Protein AF-A0A848TJ19-F1 (afdb_monomer)

Sequence (74 aa):
DDRWTRQMA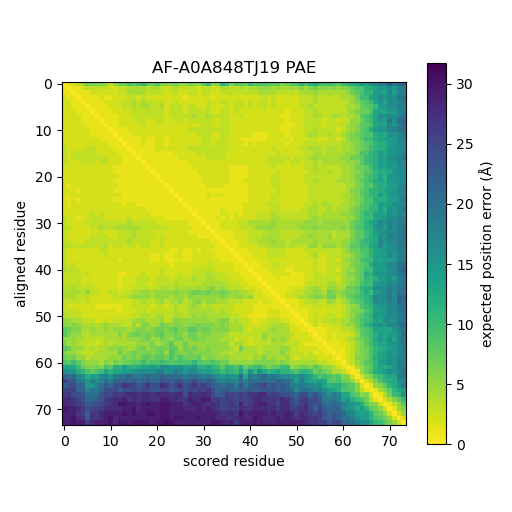EAELIEDEAVADDRLLFAMTQPDIVVGPYLADAEPSAHGPAPTHFREIFRTRGPSNYPHGKQAGE

Solvent-accessible surface area (backbone atoms only — not comparable to full-atom values): 5042 Å² total; per-residue (Å²): 134,93,70,89,74,84,52,59,38,76,48,86,81,74,90,48,68,71,59,46,51,53,51,51,54,57,49,62,74,36,68,93,80,48,80,84,79,78,91,74,67,62,43,86,48,101,72,34,34,40,59,71,46,72,70,50,53,49,55,68,70,47,78,88,78,61,92,77,80,70,77,79,78,134

Foldseek 3Di:
DPDDDLAQLPDDDDPDPVVVVVVQVVVVVCCVPDDDDDDFDWDQDPSHTDGPDPVVVVPSVPPPPDPPVDDPDD

pLDDT: mean 87.13, std 14.81, range [37.88, 98.31]

Structure (mmCIF, N/CA/C/O backbone):
data_AF-A0A848TJ19-F1
#
_entry.id   AF-A0A848TJ19-F1
#
loop_
_atom_site.group_PDB
_atom_site.id
_atom_site.type_symbol
_atom_site.label_atom_id
_atom_site.label_alt_id
_atom_site.label_comp_id
_atom_site.label_asym_id
_atom_site.label_entity_id
_atom_site.label_seq_id
_atom_site.pdbx_PDB_ins_code
_atom_site.Cartn_x
_atom_site.Cartn_y
_atom_site.Cartn_z
_atom_site.occupancy
_atom_site.B_iso_or_equiv
_atom_site.auth_seq_id
_atom_site.auth_comp_id
_atom_site.auth_asym_id
_atom_site.auth_atom_id
_atom_site.pdbx_PDB_model_num
ATOM 1 N N . ASP A 1 1 ? -5.589 -12.722 -1.913 1.00 89.38 1 ASP A N 1
ATOM 2 C CA . ASP A 1 1 ? -6.392 -13.457 -0.907 1.00 89.38 1 ASP A CA 1
ATOM 3 C C . ASP A 1 1 ? -7.054 -12.492 0.084 1.00 89.38 1 ASP A C 1
ATOM 5 O O . ASP A 1 1 ? -7.454 -12.915 1.162 1.00 89.38 1 ASP A O 1
ATOM 9 N N . ASP A 1 2 ? -7.176 -11.213 -0.297 1.00 92.56 2 ASP A N 1
ATOM 10 C CA . ASP A 1 2 ? -7.807 -10.117 0.444 1.00 92.56 2 ASP A CA 1
ATOM 11 C C . ASP A 1 2 ? -7.368 -9.964 1.909 1.00 92.56 2 ASP A C 1
ATOM 13 O O . ASP A 1 2 ? -8.060 -9.352 2.721 1.00 92.56 2 ASP A O 1
ATOM 17 N N . ARG A 1 3 ? -6.189 -10.492 2.257 1.00 94.38 3 ARG A N 1
ATOM 18 C CA . ARG A 1 3 ? -5.594 -10.331 3.582 1.00 94.38 3 ARG A CA 1
ATOM 19 C C . ARG A 1 3 ? 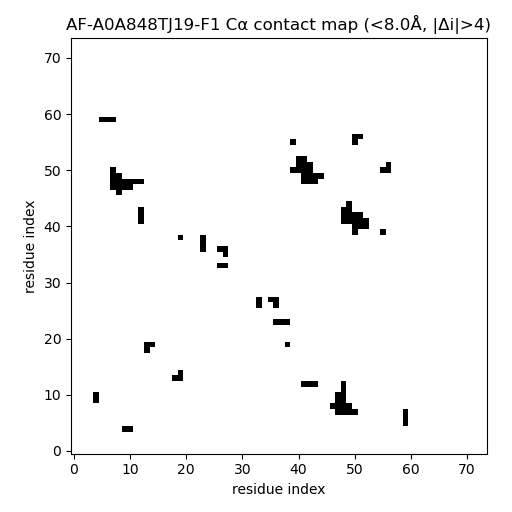-4.704 -9.099 3.615 1.00 94.38 3 ARG A C 1
ATOM 21 O O . ARG A 1 3 ? -3.943 -8.830 2.691 1.00 94.38 3 ARG A O 1
ATOM 28 N N . TRP A 1 4 ? -4.716 -8.416 4.752 1.00 94.00 4 TRP A N 1
ATOM 29 C CA . TRP A 1 4 ? -3.711 -7.409 5.065 1.00 94.00 4 TRP A CA 1
ATOM 30 C C . TRP A 1 4 ? -2.399 -8.066 5.492 1.00 94.00 4 TRP A C 1
ATOM 32 O O . TRP A 1 4 ? -2.382 -9.052 6.232 1.00 94.00 4 TRP A O 1
ATOM 42 N N . THR A 1 5 ? -1.289 -7.476 5.069 1.00 91.81 5 THR A N 1
ATOM 43 C CA . THR A 1 5 ? 0.067 -7.896 5.429 1.00 91.81 5 THR A CA 1
ATOM 44 C C . THR A 1 5 ? 0.896 -6.679 5.817 1.00 91.81 5 THR A C 1
ATOM 46 O O . THR A 1 5 ? 0.639 -5.558 5.385 1.00 91.81 5 THR A O 1
ATOM 49 N N . ARG A 1 6 ? 1.907 -6.900 6.659 1.00 89.38 6 ARG A N 1
ATOM 50 C CA . ARG A 1 6 ? 2.928 -5.884 6.964 1.00 89.38 6 ARG A CA 1
ATOM 51 C C . ARG A 1 6 ? 4.088 -5.923 5.968 1.00 89.38 6 ARG A C 1
ATOM 53 O O . ARG A 1 6 ? 4.938 -5.040 5.995 1.00 89.38 6 ARG A O 1
ATOM 60 N N . GLN A 1 7 ? 4.155 -6.960 5.136 1.00 90.69 7 GLN A N 1
ATOM 61 C CA . GLN A 1 7 ? 5.241 -7.180 4.192 1.00 90.69 7 GLN A CA 1
ATOM 62 C C . GLN A 1 7 ? 4.832 -6.650 2.820 1.00 90.69 7 GLN A C 1
ATOM 64 O O . GLN A 1 7 ? 4.034 -7.273 2.132 1.00 90.69 7 GLN A O 1
ATOM 69 N N . MET A 1 8 ? 5.401 -5.518 2.400 1.00 90.75 8 MET A N 1
ATOM 70 C CA . MET A 1 8 ? 5.086 -4.917 1.093 1.00 90.75 8 MET A CA 1
ATOM 71 C C . MET A 1 8 ? 5.352 -5.864 -0.090 1.00 90.75 8 MET A C 1
ATOM 73 O O . MET A 1 8 ? 4.627 -5.833 -1.073 1.00 90.75 8 MET A O 1
ATOM 77 N N . ALA A 1 9 ? 6.338 -6.751 0.043 1.00 93.94 9 ALA A N 1
ATOM 78 C CA . ALA A 1 9 ? 6.655 -7.800 -0.925 1.00 93.94 9 ALA A CA 1
ATOM 79 C C . ALA A 1 9 ? 5.481 -8.755 -1.231 1.00 93.94 9 ALA A C 1
ATOM 81 O O . ALA A 1 9 ? 5.432 -9.353 -2.301 1.00 93.94 9 ALA A O 1
ATOM 82 N N . GLU A 1 10 ? 4.536 -8.904 -0.302 1.00 94.62 10 GLU A N 1
ATOM 83 C CA . GLU A 1 10 ? 3.342 -9.741 -0.464 1.00 94.62 10 GLU A CA 1
ATOM 84 C C . GLU A 1 10 ? 2.134 -8.948 -0.992 1.00 94.62 10 GLU A C 1
ATOM 86 O O . GLU A 1 10 ? 1.061 -9.523 -1.177 1.00 94.62 10 GLU A O 1
ATOM 91 N N . ALA A 1 11 ? 2.277 -7.634 -1.193 1.00 94.12 11 ALA A N 1
ATOM 92 C CA . ALA A 1 11 ? 1.200 -6.793 -1.690 1.00 94.12 11 ALA A CA 1
ATOM 93 C C . ALA A 1 11 ? 0.852 -7.128 -3.147 1.00 94.12 11 ALA A C 1
ATOM 95 O O . ALA A 1 11 ? 1.656 -7.662 -3.911 1.00 94.12 11 ALA A O 1
ATOM 96 N N . GLU A 1 12 ? -0.364 -6.770 -3.541 1.00 95.00 12 GLU A N 1
ATOM 97 C CA . GLU A 1 12 ? -0.776 -6.786 -4.938 1.00 95.00 12 GLU A CA 1
ATOM 98 C C . GLU A 1 12 ? -0.176 -5.573 -5.659 1.00 95.00 12 GLU A C 1
ATOM 100 O O . GLU A 1 12 ? -0.353 -4.437 -5.216 1.00 95.00 12 GLU A O 1
ATOM 105 N N . LEU A 1 13 ? 0.538 -5.810 -6.763 1.00 96.25 13 LEU A N 1
ATOM 106 C CA . LEU A 1 13 ? 0.938 -4.747 -7.682 1.00 96.25 13 LEU A CA 1
ATOM 107 C C . LEU A 1 13 ? -0.186 -4.537 -8.690 1.00 96.25 13 LEU A C 1
ATOM 109 O O . LEU A 1 13 ? -0.532 -5.458 -9.429 1.00 96.25 13 LEU A O 1
ATOM 113 N N . ILE A 1 14 ? -0.745 -3.332 -8.701 1.00 97.12 14 ILE A N 1
ATOM 114 C CA . ILE A 1 14 ? -1.867 -2.967 -9.558 1.00 97.12 14 ILE A CA 1
ATOM 115 C C . ILE A 1 14 ? -1.357 -1.979 -10.605 1.00 97.12 14 ILE A C 1
ATOM 117 O O . ILE A 1 14 ? -0.849 -0.919 -10.254 1.00 97.12 14 ILE A O 1
ATOM 121 N N . GLU A 1 15 ? -1.483 -2.340 -11.880 1.00 96.31 15 GLU A N 1
ATOM 122 C CA . GLU A 1 15 ? -1.045 -1.510 -13.017 1.00 96.31 15 GLU A CA 1
ATOM 123 C C . GLU A 1 15 ? -2.220 -0.823 -13.738 1.00 96.31 15 GLU A C 1
ATOM 125 O O . GLU A 1 15 ? -2.008 0.060 -14.566 1.00 96.31 15 GLU A O 1
ATOM 130 N N . ASP A 1 16 ? -3.456 -1.219 -13.421 1.00 97.88 16 ASP A N 1
ATOM 131 C CA . ASP A 1 16 ? -4.685 -0.647 -13.972 1.00 97.88 16 ASP A CA 1
ATOM 132 C C . ASP A 1 16 ? -5.332 0.306 -12.954 1.00 97.88 16 ASP A C 1
ATOM 134 O O . ASP A 1 16 ? -5.620 -0.078 -11.819 1.00 97.88 16 ASP A O 1
ATOM 138 N N . GLU A 1 17 ? -5.558 1.554 -13.363 1.00 97.06 17 GLU A N 1
ATOM 139 C CA . GLU A 1 17 ? -6.104 2.613 -12.506 1.00 97.06 17 GLU A CA 1
ATOM 140 C C . GLU A 1 17 ? -7.512 2.285 -11.985 1.00 97.06 17 GLU A C 1
ATOM 142 O O . GLU A 1 17 ? -7.784 2.479 -10.802 1.00 97.06 17 GLU A O 1
ATOM 147 N N . ALA A 1 18 ? -8.385 1.711 -12.819 1.00 98.00 18 ALA A N 1
ATOM 148 C CA . ALA A 1 18 ? -9.740 1.361 -12.399 1.00 98.00 18 ALA A CA 1
ATOM 149 C C . ALA A 1 18 ? -9.720 0.242 -11.347 1.00 98.00 18 ALA A C 1
ATOM 151 O O . ALA A 1 18 ? -10.465 0.285 -10.368 1.00 98.00 18 ALA A O 1
ATOM 152 N N . VAL A 1 19 ? -8.814 -0.729 -11.500 1.00 98.06 19 VAL A N 1
ATOM 153 C CA . VAL A 1 19 ? -8.604 -1.774 -10.487 1.00 98.06 19 VAL A CA 1
ATOM 154 C C . VAL A 1 19 ? -8.055 -1.175 -9.189 1.00 98.06 19 VAL A C 1
ATOM 156 O O . VAL A 1 19 ? -8.444 -1.606 -8.103 1.00 98.06 19 VAL A O 1
ATOM 159 N N . ALA A 1 20 ? -7.170 -0.179 -9.272 1.00 97.75 20 ALA A N 1
ATOM 160 C CA . ALA A 1 20 ? -6.604 0.476 -8.096 1.00 97.75 20 ALA A CA 1
ATOM 161 C C . ALA A 1 20 ? -7.679 1.223 -7.292 1.00 97.75 20 ALA A C 1
ATOM 163 O O . ALA A 1 20 ? -7.723 1.100 -6.063 1.00 97.75 20 ALA A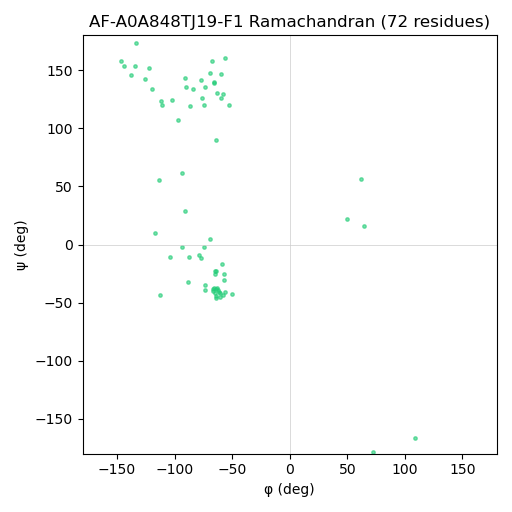 O 1
ATOM 164 N N . ASP A 1 21 ? -8.584 1.919 -7.978 1.00 98.31 21 ASP A N 1
ATOM 165 C CA . ASP A 1 21 ? -9.721 2.605 -7.363 1.00 98.31 21 ASP A CA 1
ATOM 166 C C . ASP A 1 21 ? -10.691 1.625 -6.689 1.00 98.31 21 ASP A C 1
ATOM 168 O O . ASP A 1 21 ? -11.06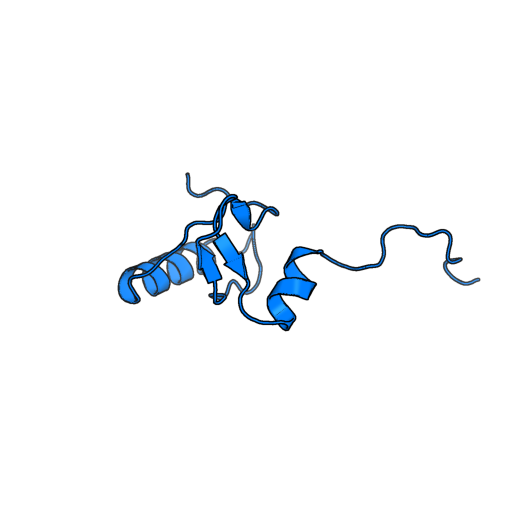4 1.822 -5.528 1.00 98.31 21 ASP A O 1
ATOM 172 N N . ASP A 1 22 ? -11.043 0.526 -7.363 1.00 98.12 22 ASP A N 1
ATOM 173 C CA . ASP A 1 22 ? -11.900 -0.520 -6.793 1.00 98.12 22 ASP A CA 1
ATOM 174 C C . ASP A 1 22 ? -11.270 -1.140 -5.535 1.00 98.12 22 ASP A C 1
ATOM 176 O O . ASP A 1 22 ? -11.941 -1.357 -4.518 1.00 98.12 22 ASP A O 1
ATOM 180 N N . ARG A 1 23 ? -9.954 -1.385 -5.565 1.00 97.50 23 ARG A N 1
ATOM 181 C CA . ARG A 1 23 ? -9.199 -1.912 -4.420 1.00 97.50 23 ARG A CA 1
ATOM 182 C C . ARG A 1 23 ? -9.142 -0.921 -3.264 1.00 97.50 23 ARG A C 1
ATOM 184 O O . ARG A 1 23 ? -9.298 -1.331 -2.110 1.00 97.50 23 ARG A O 1
ATOM 191 N N . LEU A 1 24 ? -8.970 0.369 -3.547 1.00 97.81 24 LEU A N 1
ATOM 192 C CA . LEU A 1 24 ? -9.010 1.415 -2.530 1.00 97.81 24 LEU A CA 1
ATOM 193 C C . LEU A 1 24 ? -10.401 1.512 -1.890 1.00 97.81 24 LEU A C 1
ATOM 195 O O . LEU A 1 24 ? -10.504 1.555 -0.662 1.00 97.81 24 LEU A O 1
ATOM 199 N N . LEU A 1 25 ? -11.467 1.477 -2.693 1.00 97.88 25 LEU A N 1
ATOM 200 C CA . LEU A 1 25 ? -12.840 1.491 -2.192 1.00 97.88 25 LEU A CA 1
ATOM 201 C C . LEU A 1 25 ? -13.115 0.274 -1.304 1.00 97.88 25 LEU A C 1
ATOM 203 O O . LEU A 1 25 ? -13.638 0.425 -0.200 1.00 97.88 25 LEU A O 1
ATOM 207 N N . PHE A 1 26 ? -12.703 -0.920 -1.735 1.00 97.38 26 PHE A N 1
ATOM 208 C CA . PHE A 1 26 ? -12.807 -2.134 -0.927 1.00 97.38 26 PHE A CA 1
ATOM 209 C C . PHE A 1 26 ? -12.059 -2.004 0.408 1.00 97.38 26 PHE A C 1
ATOM 211 O O . PHE A 1 26 ? -12.607 -2.354 1.456 1.00 97.38 26 PHE A O 1
ATOM 218 N N . ALA A 1 27 ? -10.844 -1.450 0.408 1.00 97.31 27 ALA A N 1
ATOM 219 C CA . ALA A 1 27 ? -10.089 -1.198 1.633 1.00 97.31 27 ALA A CA 1
ATOM 220 C C . ALA A 1 27 ? -10.804 -0.206 2.569 1.00 97.31 27 ALA A C 1
ATOM 222 O O . ALA A 1 27 ? -10.827 -0.412 3.783 1.00 97.31 27 ALA A O 1
ATOM 223 N N . MET A 1 28 ? -11.441 0.837 2.026 1.00 97.38 28 MET A N 1
ATOM 224 C CA . MET A 1 28 ? -12.219 1.807 2.809 1.00 97.38 28 MET A CA 1
ATOM 225 C C . MET A 1 28 ? -13.440 1.186 3.505 1.00 97.38 28 MET A C 1
ATOM 227 O O . MET A 1 28 ? -13.887 1.715 4.522 1.00 97.38 28 MET A O 1
ATOM 231 N N . THR A 1 29 ? -13.956 0.049 3.020 1.00 97.31 29 THR A N 1
ATOM 232 C CA . THR A 1 29 ? -15.053 -0.685 3.685 1.00 97.31 29 THR A CA 1
ATOM 233 C C . THR A 1 29 ? -14.627 -1.448 4.945 1.00 97.31 29 THR A C 1
ATOM 235 O O . THR A 1 29 ? -15.479 -2.033 5.611 1.00 97.31 29 THR A O 1
ATOM 238 N N . GLN A 1 30 ? -13.336 -1.431 5.304 1.00 97.00 30 GLN A N 1
ATOM 239 C CA . GLN A 1 30 ? -12.767 -2.190 6.426 1.00 97.00 30 GLN A CA 1
ATOM 240 C C . GLN A 1 30 ? -12.248 -1.282 7.565 1.00 97.00 30 GLN A C 1
ATOM 242 O O . GLN A 1 30 ? -11.082 -1.399 7.962 1.00 97.00 30 GLN A O 1
ATOM 247 N N . PRO A 1 31 ? -13.082 -0.384 8.130 1.00 96.25 31 PRO A N 1
ATOM 248 C CA . PRO A 1 31 ? -12.640 0.589 9.132 1.00 96.25 31 PRO A CA 1
ATOM 249 C C . PRO A 1 31 ? -12.160 -0.054 10.443 1.00 96.25 31 PRO A C 1
ATOM 251 O O . PRO A 1 31 ? -11.363 0.544 11.160 1.00 96.25 31 PRO A O 1
ATOM 254 N N . ASP A 1 32 ? -12.605 -1.278 10.741 1.00 96.94 32 ASP A N 1
ATOM 255 C CA . ASP A 1 32 ? -12.192 -2.029 11.934 1.00 96.94 32 ASP A CA 1
ATOM 256 C C . ASP A 1 32 ? -10.804 -2.685 11.788 1.00 96.94 32 ASP A C 1
ATOM 258 O O . ASP A 1 32 ? -10.263 -3.216 12.759 1.00 96.94 32 ASP A O 1
ATOM 262 N N . ILE A 1 33 ? -10.219 -2.669 10.582 1.00 95.12 33 ILE A N 1
ATOM 263 C CA . ILE A 1 33 ? -8.937 -3.321 10.270 1.00 95.12 33 ILE A CA 1
ATOM 264 C C . ILE A 1 33 ? -7.851 -2.289 9.949 1.00 95.12 33 ILE A C 1
ATOM 266 O O . ILE A 1 33 ? -6.721 -2.414 10.426 1.00 95.12 33 ILE A O 1
ATOM 270 N N . VAL A 1 34 ? -8.177 -1.266 9.153 1.00 93.94 34 VAL A N 1
ATOM 271 C CA . VAL A 1 34 ? -7.236 -0.224 8.725 1.00 93.94 34 VAL A CA 1
ATOM 272 C C . VAL A 1 34 ? -7.888 1.155 8.775 1.00 93.94 34 VAL A C 1
ATOM 274 O O . VAL A 1 34 ? -9.073 1.316 8.498 1.00 93.94 34 VAL A O 1
ATOM 277 N N . VAL A 1 35 ? -7.094 2.176 9.098 1.00 94.44 35 VAL A N 1
ATOM 278 C CA . VAL A 1 35 ? -7.540 3.573 9.128 1.00 94.44 35 VAL A CA 1
ATOM 279 C C . VAL A 1 35 ? -6.861 4.342 8.002 1.00 94.44 35 VAL A C 1
ATOM 281 O O . VAL A 1 35 ? -5.634 4.393 7.946 1.00 94.44 35 VAL A O 1
ATOM 284 N N . GLY A 1 36 ? -7.660 4.963 7.132 1.00 94.62 36 GLY A N 1
ATOM 285 C CA . GLY A 1 36 ? -7.175 5.817 6.042 1.00 94.62 36 GLY A CA 1
ATOM 286 C C . GLY A 1 36 ? -6.286 5.091 5.022 1.00 94.62 36 GLY A C 1
ATOM 287 O O . GLY A 1 36 ? -5.146 5.522 4.831 1.00 94.62 36 GLY A O 1
ATOM 288 N N . PRO A 1 37 ? -6.761 4.001 4.384 1.00 96.00 37 PRO A N 1
ATOM 289 C CA . PRO A 1 37 ? -6.009 3.345 3.318 1.00 96.00 37 PRO A CA 1
ATOM 290 C C . PRO A 1 37 ? -5.741 4.320 2.161 1.00 96.00 37 PRO A C 1
ATOM 292 O O . PRO A 1 37 ? -6.547 5.211 1.886 1.00 96.00 37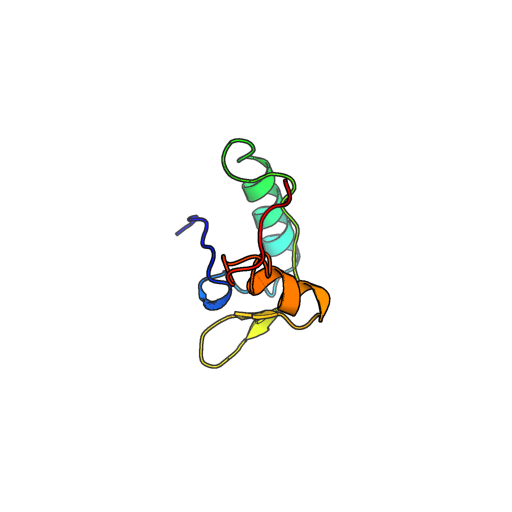 PRO A O 1
ATOM 295 N N . TYR A 1 38 ? -4.598 4.156 1.498 1.00 95.12 38 TYR A N 1
ATOM 296 C CA . TYR A 1 38 ? -4.170 4.967 0.357 1.00 95.12 38 TYR A CA 1
ATOM 297 C C . TYR A 1 38 ? -3.353 4.112 -0.621 1.00 95.12 38 TYR A C 1
ATOM 299 O O . TYR A 1 38 ? -2.788 3.091 -0.225 1.00 95.12 38 TYR A O 1
ATOM 307 N N . LEU A 1 39 ? -3.281 4.540 -1.884 1.00 95.25 39 LEU A N 1
ATOM 308 C CA . LEU A 1 39 ? -2.447 3.914 -2.912 1.00 95.25 39 LEU A CA 1
ATOM 309 C C . LEU A 1 39 ? -1.013 4.445 -2.820 1.00 95.25 39 LEU A C 1
ATOM 311 O O . LEU A 1 39 ? -0.799 5.652 -2.691 1.00 95.25 39 LEU A O 1
ATOM 315 N N . ALA A 1 40 ? -0.037 3.543 -2.870 1.00 94.06 40 ALA A N 1
ATOM 316 C CA . ALA A 1 40 ? 1.381 3.866 -2.804 1.00 94.06 40 ALA A CA 1
A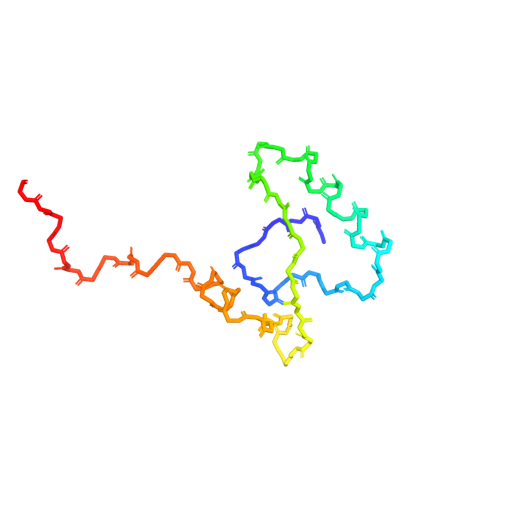TOM 317 C C . ALA A 1 40 ? 2.085 3.396 -4.079 1.00 94.06 40 ALA A C 1
ATOM 319 O O . ALA A 1 40 ? 1.909 2.248 -4.485 1.00 94.06 40 ALA A O 1
ATOM 320 N N . ASP A 1 41 ? 2.915 4.261 -4.662 1.00 94.06 41 ASP A N 1
ATOM 321 C CA . ASP A 1 41 ? 3.688 3.920 -5.855 1.00 94.06 41 ASP A CA 1
ATOM 322 C C . ASP A 1 41 ? 4.679 2.785 -5.564 1.00 94.06 41 ASP A C 1
ATOM 324 O O . ASP A 1 41 ? 5.459 2.826 -4.598 1.00 94.06 41 ASP A O 1
ATOM 328 N N . ALA A 1 42 ? 4.664 1.779 -6.435 1.00 95.31 42 ALA A N 1
ATOM 329 C CA . ALA A 1 42 ? 5.490 0.592 -6.321 1.00 95.31 42 ALA A CA 1
ATOM 330 C C . ALA A 1 42 ? 5.959 0.101 -7.694 1.00 95.31 42 ALA A C 1
ATOM 332 O O . ALA A 1 42 ? 5.294 0.298 -8.706 1.00 95.31 42 ALA A O 1
ATOM 333 N N . GLU A 1 43 ? 7.097 -0.580 -7.704 1.00 95.75 43 GLU A N 1
ATOM 334 C CA . GLU A 1 43 ? 7.661 -1.251 -8.873 1.00 95.75 43 GLU A CA 1
ATOM 335 C C . GLU A 1 43 ? 7.854 -2.747 -8.584 1.00 95.75 43 GLU A C 1
ATOM 337 O O . GLU A 1 43 ? 8.076 -3.136 -7.428 1.00 95.75 43 GLU A O 1
ATOM 342 N N . PRO A 1 44 ? 7.794 -3.615 -9.608 1.00 96.69 44 PRO A N 1
ATOM 343 C CA . PRO A 1 44 ? 8.097 -5.029 -9.439 1.00 96.69 44 PRO A CA 1
ATOM 344 C C . PRO A 1 44 ? 9.578 -5.230 -9.085 1.00 96.69 44 PRO A C 1
ATOM 346 O O . PRO A 1 44 ? 10.470 -4.614 -9.665 1.00 96.69 44 PRO A O 1
ATOM 349 N N . SER A 1 45 ? 9.861 -6.149 -8.160 1.00 94.94 45 SER A N 1
ATOM 350 C CA . SER A 1 45 ? 11.223 -6.562 -7.804 1.00 94.94 45 SER A CA 1
ATOM 351 C C . SER A 1 45 ? 11.344 -8.086 -7.726 1.00 94.94 45 SER A C 1
ATOM 353 O O . SER A 1 45 ? 10.347 -8.808 -7.766 1.00 94.94 45 SER A O 1
ATOM 355 N N . ALA A 1 46 ? 12.569 -8.595 -7.550 1.00 94.81 46 ALA A N 1
ATOM 356 C CA . ALA A 1 46 ? 12.837 -10.031 -7.410 1.00 94.81 46 ALA A CA 1
ATOM 357 C C . ALA A 1 46 ? 12.110 -10.699 -6.223 1.00 94.81 46 ALA A C 1
ATOM 359 O O . ALA A 1 46 ? 12.014 -11.924 -6.175 1.00 94.81 46 ALA A O 1
ATOM 360 N N . HIS A 1 47 ? 11.613 -9.911 -5.267 1.00 93.12 47 HIS A N 1
ATOM 361 C CA . HIS A 1 47 ? 10.940 -10.399 -4.064 1.00 93.12 47 HIS A CA 1
ATOM 362 C C . HIS A 1 47 ? 9.471 -9.967 -3.973 1.00 93.12 47 HIS A C 1
ATOM 364 O O . HIS A 1 47 ? 8.871 -10.163 -2.926 1.00 93.12 47 HIS A O 1
ATOM 370 N N . GLY A 1 48 ? 8.896 -9.397 -5.038 1.00 93.75 48 GLY A N 1
ATOM 371 C CA . GLY A 1 48 ? 7.556 -8.796 -5.030 1.00 93.75 48 GLY A CA 1
ATOM 372 C C . GLY A 1 48 ? 7.601 -7.267 -5.132 1.00 93.75 48 GLY A C 1
ATOM 373 O O . GLY A 1 48 ? 8.649 -6.718 -5.484 1.00 93.75 48 GLY A O 1
ATOM 374 N N . PRO A 1 49 ? 6.495 -6.554 -4.871 1.00 95.94 49 PRO A N 1
ATOM 375 C CA . PRO A 1 49 ? 6.441 -5.105 -5.056 1.00 95.94 49 PRO A CA 1
ATOM 376 C C . PRO A 1 49 ? 7.363 -4.363 -4.084 1.00 95.94 49 PRO A C 1
ATOM 378 O O . PRO A 1 49 ? 7.461 -4.708 -2.904 1.00 95.94 49 PRO A O 1
ATOM 381 N N . ALA A 1 50 ? 8.037 -3.328 -4.580 1.00 94.25 50 ALA A N 1
ATOM 382 C CA . ALA A 1 50 ? 8.947 -2.486 -3.813 1.00 94.25 50 ALA A CA 1
ATOM 383 C C . ALA A 1 50 ? 8.555 -1.005 -3.943 1.00 94.25 50 ALA A C 1
ATOM 385 O O . ALA A 1 50 ? 8.149 -0.582 -5.023 1.00 94.25 50 ALA A O 1
ATOM 386 N N . PRO A 1 51 ? 8.668 -0.200 -2.872 1.00 92.75 51 PRO A N 1
ATOM 387 C CA . PRO A 1 51 ? 8.248 1.195 -2.905 1.00 92.75 51 PRO A CA 1
ATOM 388 C C . PRO A 1 51 ? 9.237 2.028 -3.711 1.00 92.75 51 PRO A C 1
ATOM 390 O O . PRO A 1 51 ? 10.448 1.928 -3.507 1.00 92.75 51 PRO A O 1
ATOM 393 N N . THR A 1 52 ? 8.725 2.904 -4.568 1.00 92.75 52 THR A N 1
ATOM 394 C CA . THR A 1 52 ? 9.564 3.800 -5.383 1.00 92.75 52 THR A CA 1
ATOM 395 C C . THR A 1 52 ? 9.867 5.107 -4.656 1.00 92.75 52 THR A C 1
ATOM 397 O O . THR A 1 52 ? 10.944 5.688 -4.795 1.00 92.75 52 THR A O 1
ATOM 400 N N . HIS A 1 53 ? 8.932 5.571 -3.825 1.00 89.31 53 HIS A N 1
ATOM 401 C CA . HIS A 1 53 ? 9.045 6.856 -3.155 1.00 89.31 53 HIS A CA 1
ATOM 402 C C . HIS A 1 53 ? 9.753 6.746 -1.797 1.00 89.31 53 HIS A C 1
ATOM 404 O O . HIS A 1 53 ? 9.424 5.905 -0.958 1.00 89.31 53 HIS A O 1
ATOM 410 N N . PHE A 1 54 ? 10.680 7.672 -1.519 1.00 84.06 54 PHE A N 1
ATOM 411 C CA . PHE A 1 54 ? 11.471 7.707 -0.279 1.00 84.06 54 PHE A CA 1
ATOM 412 C C . PHE A 1 54 ? 10.615 7.591 0.989 1.00 84.06 54 PHE A C 1
ATOM 414 O O . PHE A 1 54 ? 10.953 6.848 1.905 1.00 84.06 54 PHE A O 1
ATOM 421 N N . ARG A 1 55 ? 9.477 8.293 1.052 1.00 84.50 55 ARG A N 1
ATOM 422 C CA . ARG A 1 55 ? 8.594 8.229 2.231 1.00 84.50 55 ARG A CA 1
ATOM 423 C C . ARG A 1 55 ? 8.033 6.825 2.453 1.00 84.50 55 ARG A C 1
ATOM 425 O O . ARG A 1 55 ? 7.943 6.396 3.600 1.00 84.50 55 ARG A O 1
ATOM 432 N N . GLU A 1 56 ? 7.712 6.109 1.382 1.00 86.56 56 GLU A N 1
ATOM 433 C CA . GLU A 1 56 ? 7.191 4.743 1.455 1.00 86.56 56 GLU A CA 1
ATOM 434 C C . GLU A 1 56 ? 8.299 3.747 1.833 1.00 86.56 56 GLU A C 1
ATOM 436 O O . GLU A 1 56 ? 8.080 2.864 2.662 1.00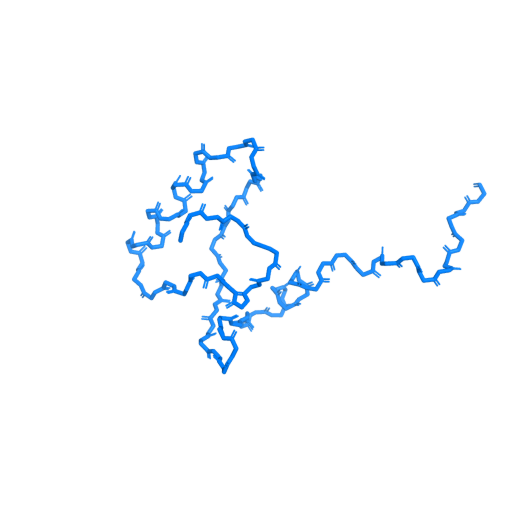 86.56 56 GLU A O 1
ATOM 441 N N . ILE A 1 57 ? 9.539 3.966 1.375 1.00 84.19 57 ILE A N 1
ATOM 442 C CA . ILE A 1 57 ? 10.711 3.201 1.845 1.00 84.19 57 ILE A CA 1
ATOM 443 C C . ILE A 1 57 ? 10.862 3.305 3.371 1.00 84.19 57 ILE A C 1
ATOM 445 O O . ILE A 1 57 ? 11.173 2.322 4.040 1.00 84.19 57 ILE A O 1
ATOM 449 N N . PHE A 1 58 ? 10.639 4.486 3.949 1.00 82.00 58 PHE A N 1
ATOM 450 C CA . PHE A 1 58 ? 10.689 4.649 5.404 1.00 82.00 58 PHE A CA 1
ATOM 451 C C . PHE A 1 58 ? 9.474 4.030 6.104 1.00 82.00 58 PHE A C 1
ATOM 453 O O . PHE A 1 58 ? 9.640 3.402 7.147 1.00 82.00 58 PHE A O 1
ATOM 460 N N . ARG A 1 59 ? 8.269 4.159 5.536 1.00 82.19 59 ARG A N 1
ATOM 461 C CA . ARG A 1 59 ? 7.032 3.602 6.113 1.00 82.19 59 ARG A CA 1
ATOM 462 C C . ARG A 1 59 ? 7.036 2.077 6.172 1.00 82.19 59 ARG A C 1
ATOM 464 O O . ARG A 1 59 ? 6.613 1.521 7.181 1.00 82.19 59 ARG A O 1
ATOM 471 N N . THR A 1 60 ? 7.573 1.407 5.154 1.00 81.69 60 THR A N 1
ATOM 472 C CA . THR A 1 60 ? 7.658 -0.066 5.116 1.00 81.69 60 THR A CA 1
ATOM 473 C C . THR A 1 60 ? 8.564 -0.652 6.197 1.00 81.69 60 THR A C 1
ATOM 475 O O . THR A 1 60 ? 8.355 -1.781 6.630 1.00 81.69 60 THR A O 1
ATOM 478 N N . ARG A 1 61 ? 9.541 0.115 6.694 1.00 80.06 61 ARG A N 1
ATOM 479 C CA . ARG A 1 61 ? 10.419 -0.298 7.805 1.00 80.06 61 ARG A CA 1
ATOM 480 C C . ARG A 1 61 ? 9.742 -0.195 9.175 1.00 80.06 61 ARG A C 1
ATOM 482 O O . ARG A 1 61 ? 10.270 -0.720 10.155 1.00 80.06 61 ARG A O 1
ATOM 489 N N . GLY A 1 62 ? 8.579 0.452 9.243 1.00 69.62 62 GLY A N 1
ATOM 490 C CA . GLY A 1 62 ? 7.868 0.722 10.485 1.00 69.62 62 GLY A CA 1
ATOM 491 C C . GLY A 1 62 ? 8.546 1.798 11.345 1.00 69.62 62 GLY A C 1
ATOM 492 O O . GLY A 1 62 ? 9.552 2.394 10.951 1.00 69.62 62 GLY A O 1
ATOM 493 N N . PRO A 1 63 ? 7.988 2.095 12.530 1.00 68.38 63 PRO A N 1
ATOM 494 C CA . PRO A 1 63 ? 8.605 3.020 13.470 1.00 68.38 63 PRO A CA 1
ATOM 495 C C . PRO A 1 63 ? 10.013 2.535 13.839 1.00 68.38 63 PRO A C 1
ATOM 497 O O . PRO A 1 63 ? 10.205 1.402 14.267 1.00 68.38 63 PRO A O 1
ATOM 500 N N . SER A 1 64 ? 11.001 3.422 13.735 1.00 56.88 64 SER A N 1
ATOM 501 C CA . SER A 1 64 ? 12.403 3.150 14.089 1.00 56.88 64 SER A CA 1
ATOM 502 C C . SER A 1 64 ? 12.645 2.980 15.597 1.00 56.88 64 SER A C 1
ATOM 504 O O . SER A 1 64 ? 13.787 2.820 16.024 1.00 56.88 64 SER A O 1
ATOM 506 N N . ASN A 1 65 ? 11.587 2.995 16.412 1.00 54.81 65 ASN A N 1
ATOM 507 C CA . ASN A 1 65 ? 11.652 2.746 17.846 1.00 54.81 65 ASN A CA 1
ATOM 508 C C . ASN A 1 65 ? 11.384 1.267 18.155 1.00 54.81 65 ASN A C 1
ATOM 510 O O . ASN A 1 65 ? 10.428 0.922 18.846 1.00 54.81 65 ASN A O 1
ATOM 514 N N . TYR A 1 66 ? 12.239 0.384 17.642 1.00 56.22 66 TYR A N 1
ATOM 515 C CA . TYR A 1 66 ? 12.480 -0.877 18.338 1.00 56.22 66 TYR A CA 1
ATOM 516 C C . TYR A 1 66 ? 13.238 -0.549 19.635 1.00 56.22 66 TYR A C 1
ATOM 518 O O . TYR A 1 66 ? 13.992 0.429 19.651 1.00 56.22 66 TYR A O 1
ATOM 526 N N . PRO A 1 67 ? 13.045 -1.290 20.741 1.00 55.28 67 PRO A N 1
ATOM 527 C CA . PRO A 1 67 ? 13.682 -0.975 22.016 1.00 55.28 67 PRO A CA 1
ATOM 528 C C . PRO A 1 67 ? 15.206 -1.115 21.898 1.00 55.28 67 PRO A C 1
ATOM 530 O O .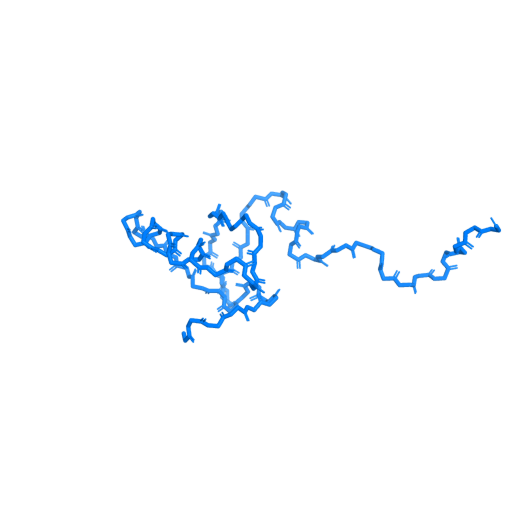 PRO A 1 67 ? 15.782 -2.171 22.131 1.00 55.28 67 PRO A O 1
ATOM 533 N N . HIS A 1 68 ? 15.875 -0.023 21.537 1.00 55.19 68 HIS A N 1
ATOM 534 C CA . HIS A 1 68 ? 17.328 0.067 21.399 1.00 55.19 68 HIS A CA 1
ATOM 535 C C . HIS A 1 68 ? 18.006 0.504 22.706 1.00 55.19 68 HIS A C 1
ATOM 537 O O . HIS A 1 68 ? 19.038 1.168 22.678 1.00 55.19 68 HIS A O 1
ATOM 543 N N . GLY A 1 69 ? 17.417 0.192 23.865 1.00 55.59 69 GLY A N 1
ATOM 544 C CA . GLY A 1 69 ? 17.999 0.552 25.163 1.00 55.59 69 GLY A CA 1
ATOM 545 C C . GLY A 1 69 ? 18.099 2.061 25.427 1.00 55.59 69 GLY A C 1
ATOM 546 O O . GLY A 1 69 ? 18.810 2.470 26.340 1.00 55.59 69 GLY A O 1
ATOM 547 N N . LYS A 1 70 ? 17.394 2.906 24.662 1.00 59.81 70 LYS A N 1
ATOM 548 C CA . LYS A 1 70 ? 17.210 4.312 25.037 1.00 59.81 70 LYS A CA 1
ATOM 549 C C . LYS A 1 70 ? 16.205 4.357 26.183 1.00 59.81 70 LYS A C 1
ATOM 551 O O . LYS A 1 70 ? 15.088 3.871 26.023 1.00 59.81 70 LYS A O 1
ATOM 556 N N . GLN A 1 71 ? 16.626 4.884 27.331 1.00 59.91 71 GLN A N 1
ATOM 557 C CA . GLN A 1 71 ? 15.764 5.060 28.496 1.00 59.91 71 GLN A CA 1
ATOM 558 C C . GLN A 1 71 ? 14.504 5.829 28.077 1.00 59.91 71 GLN A C 1
ATOM 560 O O . GLN A 1 71 ? 14.596 6.951 27.577 1.00 59.91 71 GLN A O 1
ATOM 565 N N . ALA A 1 72 ? 13.333 5.215 28.259 1.00 56.94 72 ALA A N 1
ATOM 566 C CA . ALA A 1 72 ? 12.121 5.994 28.460 1.00 56.94 72 ALA A CA 1
ATOM 567 C C . ALA A 1 72 ? 12.380 6.838 29.716 1.00 56.94 72 ALA A C 1
ATOM 569 O O . ALA A 1 72 ? 12.861 6.294 30.710 1.00 56.94 72 ALA A O 1
ATOM 570 N N . GLY A 1 73 ? 12.210 8.154 29.599 1.00 55.78 73 GLY A N 1
ATOM 571 C CA . GLY A 1 73 ? 12.574 9.111 30.642 1.00 55.78 73 GLY A CA 1
ATOM 572 C C . GLY A 1 73 ? 11.916 8.826 31.994 1.00 55.78 73 GLY A C 1
ATOM 573 O O . GLY A 1 73 ? 10.926 8.099 32.070 1.00 55.78 73 GLY A O 1
ATOM 574 N N . GLU A 1 74 ? 12.524 9.414 33.024 1.00 37.88 74 GLU A N 1
ATOM 575 C CA . GLU A 1 74 ? 12.037 9.505 34.409 1.00 37.88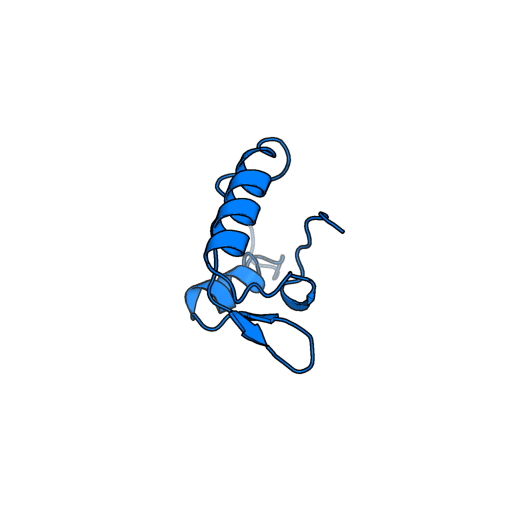 74 GLU A CA 1
ATOM 576 C C . GLU A 1 74 ? 10.625 10.107 34.507 1.00 37.88 74 GLU A C 1
ATOM 578 O O . GLU A 1 74 ? 10.323 11.040 33.722 1.00 37.88 74 GLU A O 1
#

Radius of gyration: 15.32 Å; Cα contacts (8 Å, |Δi|>4): 54; chains: 1; bounding box: 33×23×48 Å

Secondary structure (DSSP, 8-state):
-----S-GGGSPP---HHHHHHHHHHHHT-TTT-SS-----EEEEBTEEEE-SHHHHHHHT--S-S--SPPPP-

Mean predicted aligned error: 7.09 Å